Protein AF-A0A542FSZ9-F1 (afdb_monomer)

Sequence (157 aa):
MTTSTTQSFLSECGLGHLPPAIRDRVSRGIRDELATRVGRALARELNDQQIAQFRQLHDRERDAVVAWVQENRPGFADDPLLDRIAARFSADAPRLVVLAEYAARTWLREHCPGRREVVRTEIAALRDEIMRDPSRFVPSDASPSRPNAYTTPQRDR

Solvent-accessible surface area (backbone atoms only — not comparable to full-atom values): 9297 Å² total; per-residue (Å²): 139,62,69,63,61,58,51,50,52,35,39,76,42,71,51,58,82,49,56,70,73,56,40,54,52,34,55,47,52,53,51,54,51,49,52,51,51,42,51,53,58,55,51,73,79,45,53,73,66,55,50,53,53,50,46,36,21,69,74,48,37,63,68,55,33,54,50,49,38,59,74,78,36,74,67,50,89,77,35,72,64,48,57,63,53,45,73,74,50,63,94,85,54,57,67,64,60,47,51,14,54,45,45,40,54,50,51,45,56,75,78,37,77,58,48,68,57,51,47,50,52,50,51,50,55,50,42,56,46,38,59,74,43,48,69,83,62,44,66,80,84,74,54,80,76,72,81,79,91,76,79,80,82,87,73,91,128

Foldseek 3Di:
DDPPVLLVLCVLLVNNPADPVQSVQLSVLLVVVLVVQLVVVLVVQDDPVLVVLLVCLVVLVPVSLVVQCVVVPPVVVVPVVLVVQCVVDPPPDDPSVSSSVVSNVVSCVVRPVCSVVSSVVSSVVSSVVCSVPVPVRGPPVSPDPDPPPDDDDDDDD

Secondary structure (DSSP, 8-state):
--HHHHHHHHHHTT-TTS-HHHHHHHHHHHHHHHHHHHHHHHHTTS-HHHHHHHHHHHTT-HHHHHHHHHHH-TTGGG-HHHHHHHTTS-TT--HHHHHHHHHHHHHHHHH-TTHHHHHHHHHHHHHHHHHH-GGGTS-GGGSPPPP----PPP---

pLDDT: mean 85.18, std 16.37, range [33.09, 97.75]

Structure (mmCIF, N/CA/C/O backbone):
data_AF-A0A542FSZ9-F1
#
_entry.id   AF-A0A542FSZ9-F1
#
loop_
_atom_site.group_PDB
_atom_site.id
_atom_site.type_symbol
_atom_site.label_atom_id
_atom_site.label_alt_id
_atom_site.label_comp_id
_atom_site.label_asym_id
_atom_site.label_entity_id
_atom_site.label_seq_id
_atom_site.pdbx_PDB_ins_code
_atom_site.Cartn_x
_atom_site.Cartn_y
_atom_site.Cartn_z
_atom_site.occupancy
_atom_site.B_iso_or_equiv
_atom_site.auth_seq_id
_atom_site.auth_comp_id
_atom_site.auth_asym_id
_atom_site.auth_atom_id
_atom_site.pdbx_PDB_model_num
ATOM 1 N N . MET A 1 1 ? -7.707 -9.617 -8.845 1.00 33.09 1 MET A N 1
ATOM 2 C CA . MET A 1 1 ? -7.112 -8.592 -9.735 1.00 33.09 1 MET A CA 1
ATOM 3 C C . MET A 1 1 ? -5.858 -9.210 -10.352 1.00 33.09 1 MET A C 1
ATOM 5 O O . MET A 1 1 ? -4.776 -9.054 -9.814 1.00 33.09 1 MET A O 1
ATOM 9 N N . THR A 1 2 ? -6.037 -10.279 -11.131 1.00 34.12 2 THR A N 1
ATOM 10 C CA . THR A 1 2 ? -6.108 -10.317 -12.612 1.00 34.12 2 THR A CA 1
ATOM 11 C C . THR A 1 2 ? -4.751 -10.045 -13.258 1.00 34.12 2 THR A C 1
ATOM 13 O O . THR A 1 2 ? -4.432 -8.932 -13.662 1.00 34.12 2 THR A O 1
ATOM 16 N N . THR A 1 3 ? -3.977 -11.122 -13.368 1.00 43.09 3 THR A N 1
ATOM 17 C CA . THR A 1 3 ? -2.759 -11.287 -14.176 1.00 43.09 3 THR A CA 1
ATOM 18 C C . THR A 1 3 ? -2.858 -10.689 -15.588 1.00 43.09 3 THR A C 1
ATOM 20 O O . THR A 1 3 ? -1.843 -10.240 -16.117 1.00 43.09 3 THR A O 1
ATOM 23 N N . SER A 1 4 ? -4.063 -10.586 -16.164 1.00 53.47 4 SER A N 1
ATOM 24 C CA . SER A 1 4 ? -4.304 -9.955 -17.470 1.00 53.47 4 SER A CA 1
ATOM 25 C C . SER A 1 4 ? -3.837 -8.498 -17.565 1.00 53.47 4 SER A C 1
ATOM 27 O O . SER A 1 4 ? -3.274 -8.132 -18.587 1.00 53.47 4 SER A O 1
ATOM 29 N N . THR A 1 5 ? -3.992 -7.664 -16.527 1.00 66.31 5 THR A N 1
ATOM 30 C CA . THR A 1 5 ? -3.582 -6.244 -16.613 1.00 66.31 5 THR A CA 1
ATOM 31 C C . THR A 1 5 ? -2.061 -6.093 -16.618 1.00 66.31 5 THR A C 1
ATOM 33 O O . THR A 1 5 ? -1.514 -5.264 -17.339 1.00 66.31 5 THR A O 1
ATOM 36 N N . THR A 1 6 ? -1.359 -6.926 -15.847 1.00 72.31 6 THR A N 1
ATOM 37 C CA . THR A 1 6 ? 0.110 -6.931 -15.813 1.00 72.31 6 THR A CA 1
ATOM 38 C C . THR A 1 6 ? 0.696 -7.450 -17.123 1.00 72.31 6 THR A C 1
ATOM 40 O O . THR A 1 6 ? 1.683 -6.905 -17.607 1.00 72.31 6 THR A O 1
ATOM 43 N N . GLN A 1 7 ? 0.077 -8.466 -17.730 1.00 74.50 7 GLN A N 1
ATOM 44 C CA . GLN A 1 7 ? 0.515 -8.986 -19.025 1.00 74.50 7 GLN A CA 1
ATOM 45 C C . GLN A 1 7 ? 0.330 -7.964 -20.155 1.00 74.50 7 GLN A C 1
ATOM 47 O O . GLN A 1 7 ? 1.240 -7.806 -20.972 1.00 74.50 7 GLN A O 1
ATOM 52 N N . SER A 1 8 ? -0.796 -7.241 -20.177 1.00 83.12 8 SER A N 1
ATOM 53 C CA . SER A 1 8 ? -1.000 -6.127 -21.111 1.00 83.12 8 SER A CA 1
ATOM 54 C C . SER A 1 8 ? 0.064 -5.046 -20.921 1.00 83.12 8 SER A C 1
ATOM 56 O O . SER A 1 8 ? 0.727 -4.687 -21.887 1.00 83.12 8 SER A O 1
ATOM 58 N N . PHE A 1 9 ? 0.331 -4.634 -19.676 1.00 87.12 9 PHE A N 1
ATOM 59 C CA . PHE A 1 9 ? 1.349 -3.623 -19.370 1.00 87.12 9 PHE A CA 1
ATOM 60 C C . PHE A 1 9 ? 2.752 -4.019 -19.856 1.00 87.12 9 PHE A C 1
ATOM 62 O O . PHE A 1 9 ? 3.440 -3.228 -20.496 1.00 87.12 9 PHE A O 1
ATOM 69 N N . LEU A 1 10 ? 3.185 -5.257 -19.599 1.00 88.44 10 LEU A N 1
ATOM 70 C CA . LEU A 1 10 ? 4.483 -5.727 -20.089 1.00 88.44 10 LEU A CA 1
ATOM 71 C C . LEU A 1 10 ? 4.544 -5.777 -21.614 1.00 88.44 10 LEU A C 1
ATOM 73 O O . LEU A 1 10 ? 5.585 -5.480 -22.191 1.00 88.44 10 LEU A O 1
ATOM 77 N N . SER A 1 11 ? 3.443 -6.147 -22.265 1.00 88.69 11 SER A N 1
ATOM 78 C CA . SER A 1 11 ? 3.367 -6.179 -23.726 1.00 88.69 11 SER A CA 1
ATOM 79 C C . SER A 1 11 ? 3.460 -4.771 -24.316 1.00 88.69 11 SER A C 1
ATOM 81 O O . SER A 1 11 ? 4.231 -4.565 -25.249 1.00 88.69 11 SER A O 1
ATOM 83 N N . GLU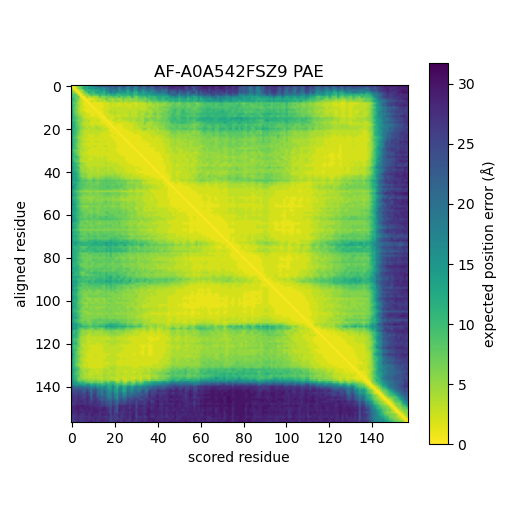 A 1 12 ? 2.765 -3.795 -23.724 1.00 87.75 12 GLU A N 1
ATOM 84 C CA . GLU A 1 12 ? 2.855 -2.369 -24.078 1.00 87.75 12 GLU A CA 1
ATOM 85 C C . GLU A 1 12 ? 4.282 -1.821 -23.923 1.00 87.75 12 GLU A C 1
ATOM 87 O O . GLU A 1 12 ? 4.727 -1.018 -24.736 1.00 87.75 12 GLU A O 1
ATOM 92 N N . CYS A 1 13 ? 5.028 -2.303 -22.924 1.00 88.06 13 CYS A N 1
ATOM 93 C CA . CYS A 1 13 ? 6.431 -1.940 -22.709 1.00 88.06 13 CYS A CA 1
ATOM 94 C C . CYS A 1 13 ? 7.423 -2.679 -23.635 1.00 88.06 13 CYS A C 1
ATOM 96 O O . CYS A 1 13 ? 8.630 -2.510 -23.483 1.00 88.06 13 CYS A O 1
ATOM 98 N N . GLY A 1 14 ? 6.959 -3.550 -24.540 1.00 86.69 14 GLY A N 1
ATOM 99 C CA . GLY A 1 14 ? 7.820 -4.376 -25.403 1.00 86.69 14 GLY A CA 1
ATOM 100 C C . GLY A 1 14 ? 8.417 -5.621 -24.726 1.00 86.69 14 GLY A C 1
ATOM 101 O O . GLY A 1 14 ? 9.210 -6.340 -25.331 1.00 86.69 14 GLY A O 1
ATOM 102 N N . LEU A 1 15 ? 8.008 -5.931 -23.494 1.00 88.75 15 LEU A N 1
ATOM 103 C CA . LEU A 1 15 ? 8.513 -7.036 -22.665 1.00 88.75 15 LEU A CA 1
ATOM 104 C C . LEU A 1 15 ? 7.632 -8.299 -22.709 1.00 88.75 15 LEU A C 1
ATOM 106 O O . LEU A 1 15 ? 7.831 -9.235 -21.933 1.00 88.75 15 LEU A O 1
ATOM 110 N N . GLY A 1 16 ? 6.652 -8.355 -23.614 1.00 85.94 16 GLY A N 1
ATOM 111 C CA . GLY A 1 16 ? 5.723 -9.489 -23.725 1.00 85.94 16 GLY A CA 1
ATOM 112 C C . GLY A 1 16 ? 6.383 -10.821 -24.114 1.00 85.94 16 GLY A C 1
ATOM 113 O O . GLY A 1 16 ? 5.834 -11.883 -23.827 1.00 85.94 16 GLY A O 1
ATOM 114 N N . HIS A 1 17 ? 7.572 -10.771 -24.720 1.00 86.00 17 HIS A N 1
ATOM 115 C CA . HIS A 1 17 ? 8.325 -11.931 -25.206 1.00 86.00 17 HIS A CA 1
ATOM 116 C C . HIS A 1 17 ? 9.178 -12.621 -24.125 1.00 86.00 17 HIS A C 1
ATOM 118 O O . HIS A 1 17 ? 9.804 -13.645 -24.400 1.00 86.00 17 HIS A O 1
ATOM 124 N N . LEU A 1 18 ? 9.239 -12.066 -22.908 1.00 88.12 18 LEU A N 1
ATOM 125 C CA . LEU A 1 18 ? 10.074 -12.611 -21.840 1.00 88.12 18 LEU A CA 1
ATOM 126 C C . LEU A 1 18 ? 9.612 -14.019 -21.409 1.00 88.12 18 LEU A C 1
ATOM 128 O O . LEU A 1 18 ? 8.405 -14.252 -21.259 1.00 88.12 18 LEU A O 1
ATOM 132 N N . PRO A 1 19 ? 10.551 -14.941 -21.109 1.00 89.50 19 PRO A N 1
ATOM 133 C CA . PRO A 1 19 ? 10.230 -16.241 -20.524 1.00 89.50 19 PRO A CA 1
ATOM 134 C C . PRO A 1 19 ? 9.421 -16.101 -19.224 1.00 89.50 19 PRO A C 1
ATOM 136 O O . PRO A 1 19 ? 9.681 -15.167 -18.462 1.00 89.50 19 PRO A O 1
ATOM 139 N N . PRO A 1 20 ? 8.502 -17.033 -18.896 1.00 86.00 20 PRO A N 1
ATOM 140 C CA . PRO A 1 20 ? 7.590 -16.896 -17.756 1.00 86.00 20 PRO A CA 1
ATOM 141 C C . PRO A 1 20 ? 8.272 -16.560 -16.421 1.00 86.00 20 PRO A C 1
ATOM 143 O O . PRO A 1 20 ? 7.857 -15.625 -15.743 1.00 86.00 20 PRO A O 1
ATOM 146 N N . ALA A 1 21 ? 9.366 -17.249 -16.082 1.00 85.00 21 ALA A N 1
ATOM 147 C CA . ALA A 1 21 ? 10.099 -17.007 -14.837 1.00 85.00 21 ALA A CA 1
ATOM 148 C C . ALA A 1 21 ? 10.713 -15.593 -14.769 1.00 85.00 21 ALA A C 1
ATOM 150 O O . ALA A 1 21 ? 10.681 -14.938 -13.726 1.00 85.00 21 ALA A O 1
ATOM 151 N N . ILE A 1 22 ? 11.240 -15.101 -15.895 1.00 88.12 22 ILE A N 1
ATOM 152 C CA . ILE A 1 22 ? 11.816 -13.754 -16.000 1.00 88.12 22 ILE A CA 1
ATOM 153 C C . ILE A 1 22 ? 10.694 -12.719 -15.955 1.00 88.12 22 ILE A C 1
ATOM 155 O O . ILE A 1 22 ? 10.770 -11.758 -15.194 1.00 88.12 22 ILE A O 1
ATOM 159 N N . ARG A 1 23 ? 9.615 -12.953 -16.704 1.00 88.69 23 ARG A N 1
ATOM 160 C CA . ARG A 1 23 ? 8.424 -12.107 -16.741 1.00 88.69 23 ARG A CA 1
ATOM 161 C C . ARG A 1 23 ? 7.827 -11.896 -15.352 1.00 88.69 23 ARG A C 1
ATOM 163 O O . ARG A 1 23 ? 7.490 -10.765 -15.012 1.00 88.69 23 ARG A O 1
ATOM 170 N N . ASP A 1 24 ? 7.724 -12.943 -14.539 1.00 87.38 24 ASP A N 1
ATOM 171 C CA . ASP A 1 24 ? 7.166 -12.847 -13.186 1.00 87.38 24 ASP A CA 1
ATOM 172 C C . ASP A 1 24 ? 8.073 -12.043 -12.246 1.00 87.38 24 ASP A C 1
ATOM 174 O O . ASP A 1 24 ? 7.587 -11.226 -11.455 1.00 87.38 24 ASP A O 1
ATOM 178 N N . ARG A 1 25 ? 9.396 -12.220 -12.362 1.00 88.31 25 ARG A N 1
ATOM 179 C CA . ARG A 1 25 ? 10.386 -11.432 -11.614 1.00 88.31 25 ARG A CA 1
ATOM 180 C C . ARG A 1 25 ? 10.338 -9.955 -12.008 1.00 88.31 25 ARG A C 1
ATOM 182 O O . ARG A 1 25 ? 10.251 -9.103 -11.127 1.00 88.31 25 ARG A O 1
ATOM 189 N N . VAL A 1 26 ? 10.325 -9.661 -13.307 1.00 90.25 26 VAL A N 1
ATOM 190 C CA . VAL A 1 26 ? 10.214 -8.298 -13.852 1.00 90.25 26 VAL A CA 1
ATOM 191 C C . VAL A 1 26 ? 8.888 -7.658 -13.436 1.00 90.25 26 VAL A C 1
ATOM 193 O O . VAL A 1 26 ? 8.872 -6.546 -12.920 1.00 90.25 26 VAL A O 1
ATOM 196 N N . SER A 1 27 ? 7.775 -8.390 -13.542 1.00 89.69 27 SER A N 1
ATOM 197 C CA . SER A 1 27 ? 6.449 -7.936 -13.094 1.00 89.69 27 SER A CA 1
ATOM 198 C C . SER A 1 27 ? 6.415 -7.580 -11.612 1.00 89.69 27 SER A C 1
ATOM 200 O O . SER A 1 27 ? 5.684 -6.682 -11.199 1.00 89.69 27 SER A O 1
ATOM 202 N N . ARG A 1 28 ? 7.136 -8.330 -10.772 1.00 89.31 28 ARG A N 1
ATOM 203 C CA . ARG A 1 28 ? 7.258 -8.021 -9.345 1.00 89.31 28 ARG A CA 1
ATOM 204 C C . ARG A 1 28 ? 8.072 -6.747 -9.141 1.00 89.31 28 ARG A C 1
ATOM 206 O O . ARG A 1 28 ? 7.545 -5.818 -8.549 1.00 89.31 28 ARG A O 1
ATOM 213 N N . GLY A 1 29 ? 9.264 -6.665 -9.732 1.00 90.75 29 GLY A N 1
ATOM 214 C CA . GLY A 1 29 ? 10.124 -5.484 -9.622 1.00 90.75 29 GLY A CA 1
ATOM 215 C C . GLY A 1 29 ? 9.447 -4.194 -10.094 1.00 90.75 29 GLY A C 1
ATOM 216 O O . GLY A 1 29 ? 9.518 -3.181 -9.411 1.00 90.75 29 GLY A O 1
ATOM 217 N N . ILE A 1 30 ? 8.707 -4.239 -11.206 1.00 91.25 30 ILE A N 1
ATOM 218 C CA . ILE A 1 30 ? 7.927 -3.095 -11.708 1.00 91.25 30 ILE A CA 1
ATOM 219 C C . ILE A 1 30 ? 6.844 -2.677 -10.709 1.00 91.25 30 ILE A C 1
ATOM 221 O O . ILE A 1 30 ? 6.649 -1.486 -10.479 1.00 91.25 30 ILE A O 1
ATOM 225 N N . ARG A 1 31 ? 6.130 -3.636 -10.103 1.00 90.50 31 ARG A N 1
ATOM 226 C CA . ARG A 1 31 ? 5.109 -3.329 -9.088 1.00 90.50 31 ARG A CA 1
ATOM 227 C C . ARG A 1 31 ? 5.725 -2.721 -7.829 1.00 90.50 31 ARG A C 1
ATOM 229 O O . ARG A 1 31 ? 5.146 -1.779 -7.294 1.00 90.50 31 ARG A O 1
ATOM 236 N N . ASP A 1 32 ? 6.876 -3.221 -7.394 1.00 91.38 32 ASP A N 1
ATOM 237 C CA . ASP A 1 32 ? 7.589 -2.723 -6.213 1.00 91.38 32 ASP A CA 1
ATOM 238 C C . ASP A 1 32 ? 8.133 -1.300 -6.446 1.00 91.38 32 ASP A C 1
ATOM 240 O O . ASP A 1 32 ? 7.968 -0.411 -5.604 1.00 91.38 32 ASP A O 1
ATOM 244 N N . GLU A 1 33 ? 8.707 -1.049 -7.627 1.00 93.25 33 GLU A N 1
ATOM 245 C CA . GLU A 1 33 ? 9.165 0.282 -8.041 1.00 93.25 33 GLU A CA 1
ATOM 246 C C . GLU A 1 33 ? 7.991 1.262 -8.141 1.00 93.25 33 GLU A C 1
ATOM 248 O O . GLU A 1 33 ? 8.058 2.366 -7.595 1.00 93.25 33 GLU A O 1
ATOM 253 N N . LEU A 1 34 ? 6.882 0.854 -8.769 1.00 92.56 34 LEU A N 1
ATOM 254 C CA . LEU A 1 34 ? 5.672 1.670 -8.846 1.00 92.56 34 LEU A CA 1
ATOM 255 C C . LEU A 1 34 ? 5.134 2.004 -7.449 1.00 92.56 34 LEU A C 1
ATOM 257 O O . LEU A 1 34 ? 4.813 3.161 -7.182 1.00 92.56 34 LEU A O 1
ATOM 261 N N . ALA A 1 35 ? 5.060 1.023 -6.545 1.00 90.38 35 ALA A N 1
ATOM 262 C CA . ALA A 1 35 ? 4.608 1.242 -5.172 1.00 90.38 35 ALA A CA 1
ATOM 263 C C . ALA A 1 35 ? 5.504 2.251 -4.438 1.00 90.38 35 ALA A C 1
ATOM 265 O O . ALA A 1 35 ? 5.000 3.136 -3.745 1.00 90.38 35 ALA A O 1
ATOM 266 N N . THR A 1 36 ? 6.820 2.179 -4.652 1.00 93.44 36 THR A N 1
ATOM 267 C CA . THR A 1 36 ? 7.789 3.112 -4.065 1.00 93.44 36 THR A CA 1
ATOM 268 C C . THR A 1 36 ? 7.642 4.521 -4.642 1.00 93.44 36 THR A C 1
ATOM 270 O O . THR A 1 36 ? 7.670 5.503 -3.898 1.00 93.44 36 THR A O 1
ATOM 273 N N . ARG A 1 37 ? 7.465 4.661 -5.960 1.00 94.00 37 ARG A N 1
ATOM 274 C CA . ARG A 1 37 ? 7.230 5.961 -6.612 1.00 94.00 37 ARG A CA 1
ATOM 275 C C . ARG A 1 37 ? 5.945 6.614 -6.138 1.00 94.00 37 ARG A C 1
ATOM 277 O O . ARG A 1 37 ? 5.990 7.745 -5.664 1.00 94.00 37 ARG A O 1
ATOM 284 N N . VAL A 1 38 ? 4.841 5.873 -6.171 1.00 91.94 38 VAL A N 1
ATOM 285 C CA . VAL A 1 38 ? 3.541 6.347 -5.688 1.00 91.94 38 VAL A CA 1
ATOM 286 C C . VAL A 1 38 ? 3.626 6.719 -4.209 1.00 91.94 38 VAL A C 1
ATOM 288 O O . VAL A 1 38 ? 3.163 7.790 -3.834 1.00 91.94 38 VAL A O 1
ATOM 291 N N . GLY A 1 39 ? 4.268 5.897 -3.373 1.00 88.81 39 GLY A N 1
ATOM 292 C CA . GLY A 1 39 ? 4.469 6.202 -1.955 1.00 88.81 39 GLY A CA 1
ATOM 293 C C . GLY A 1 39 ? 5.238 7.507 -1.731 1.00 88.81 39 GLY A C 1
ATOM 294 O O . GLY A 1 39 ? 4.808 8.344 -0.942 1.00 88.81 39 GLY A O 1
ATOM 295 N N . ARG A 1 40 ? 6.335 7.725 -2.472 1.00 91.81 40 ARG A N 1
ATOM 296 C CA . ARG A 1 40 ? 7.115 8.973 -2.411 1.00 91.81 40 ARG A CA 1
ATOM 297 C C . ARG A 1 40 ? 6.331 10.181 -2.917 1.00 91.81 40 ARG A C 1
ATOM 299 O O . ARG A 1 40 ? 6.425 11.239 -2.307 1.00 91.81 40 ARG A O 1
ATOM 306 N N . ALA A 1 41 ? 5.593 10.041 -4.014 1.00 91.25 41 ALA A N 1
ATOM 307 C CA . ALA A 1 41 ? 4.798 11.123 -4.585 1.00 91.25 41 ALA A CA 1
ATOM 308 C C . ALA A 1 41 ? 3.680 11.553 -3.627 1.00 91.25 41 ALA A C 1
ATOM 310 O O . ALA A 1 41 ? 3.559 12.737 -3.335 1.00 91.25 41 ALA A O 1
ATOM 311 N N . LEU A 1 42 ? 2.948 10.591 -3.055 1.00 88.62 42 LEU A N 1
ATOM 312 C CA . LEU A 1 42 ? 1.925 10.868 -2.045 1.00 88.62 42 LEU A CA 1
ATOM 313 C C . LEU A 1 42 ? 2.521 11.516 -0.793 1.00 88.62 42 LEU A C 1
ATOM 315 O O . LEU A 1 42 ? 1.967 12.483 -0.289 1.00 88.62 42 LEU A O 1
ATOM 319 N N . ALA A 1 43 ? 3.668 11.029 -0.312 1.00 88.19 43 ALA A N 1
ATOM 320 C CA . ALA A 1 43 ? 4.308 11.580 0.881 1.00 88.19 43 ALA A CA 1
ATOM 321 C C . ALA A 1 43 ? 4.718 13.057 0.734 1.00 88.19 43 ALA A C 1
ATOM 323 O O . ALA A 1 43 ? 4.802 13.746 1.740 1.00 88.19 43 ALA A O 1
ATOM 324 N N . ARG A 1 44 ? 4.945 13.567 -0.486 1.00 88.25 44 ARG A N 1
ATOM 325 C CA . ARG A 1 44 ? 5.256 14.994 -0.716 1.00 88.25 44 ARG A CA 1
ATOM 326 C C . ARG A 1 44 ? 4.070 15.922 -0.462 1.00 88.25 44 ARG A C 1
ATOM 328 O O . ARG A 1 44 ? 4.279 17.106 -0.226 1.00 88.25 44 ARG A O 1
ATOM 335 N N . GLU A 1 45 ? 2.852 15.399 -0.544 1.00 86.81 45 GLU A N 1
ATOM 336 C CA . GLU A 1 45 ? 1.614 16.154 -0.319 1.00 86.81 45 GLU A CA 1
ATOM 337 C C . GLU A 1 45 ? 1.131 16.060 1.136 1.00 86.81 45 GLU A C 1
ATOM 339 O O . GLU A 1 45 ? 0.175 16.731 1.518 1.00 86.81 45 GLU A O 1
ATOM 344 N N . LEU A 1 46 ? 1.786 15.229 1.951 1.00 90.06 46 LEU A N 1
ATOM 345 C CA . LEU A 1 46 ? 1.420 14.956 3.335 1.00 90.06 46 LEU A CA 1
ATOM 346 C C . LEU A 1 46 ? 2.416 15.616 4.287 1.00 90.06 46 LEU A C 1
ATOM 348 O O . LEU A 1 46 ? 3.620 15.622 4.042 1.00 90.06 46 LEU A O 1
ATOM 352 N N . ASN A 1 47 ? 1.921 16.133 5.408 1.00 93.00 47 ASN A N 1
ATOM 353 C CA . ASN A 1 47 ? 2.793 16.585 6.492 1.00 93.00 47 ASN A CA 1
ATOM 354 C C . ASN A 1 47 ? 3.282 15.407 7.360 1.00 93.00 47 ASN A C 1
ATOM 356 O O . ASN A 1 47 ? 2.735 14.303 7.303 1.00 93.00 47 ASN A O 1
ATOM 360 N N . ASP A 1 48 ? 4.288 15.647 8.205 1.00 92.50 48 ASP A N 1
ATOM 361 C CA . ASP A 1 48 ? 4.904 14.606 9.043 1.00 92.50 48 ASP A CA 1
ATOM 362 C C . ASP A 1 48 ? 3.899 13.885 9.952 1.00 92.50 48 ASP A C 1
ATOM 364 O O . ASP A 1 48 ? 3.975 12.667 10.124 1.00 92.50 48 ASP A O 1
ATOM 368 N N . GLN A 1 49 ? 2.913 14.610 10.490 1.00 93.94 49 GLN A N 1
ATOM 369 C CA . GLN A 1 49 ? 1.867 14.030 11.333 1.00 93.94 49 GLN A CA 1
ATOM 370 C C . GLN A 1 49 ? 0.971 13.073 10.535 1.00 93.94 49 GLN A C 1
ATOM 372 O O . GLN A 1 49 ? 0.659 11.978 11.003 1.00 93.94 49 GLN A O 1
ATOM 377 N N . GLN A 1 50 ? 0.583 13.453 9.319 1.00 94.12 50 GLN A N 1
ATOM 378 C CA . GLN A 1 50 ? -0.205 12.612 8.419 1.00 94.12 50 GLN A CA 1
ATOM 379 C C . GLN A 1 50 ? 0.575 11.371 7.982 1.00 94.12 50 GLN A C 1
ATOM 381 O O . GLN A 1 50 ? 0.023 10.271 7.965 1.00 94.12 50 GLN A O 1
ATOM 386 N N . ILE A 1 51 ? 1.868 11.522 7.681 1.00 92.88 51 ILE A N 1
ATOM 387 C CA . ILE A 1 51 ? 2.750 10.398 7.347 1.00 92.88 51 ILE A CA 1
ATOM 388 C C . ILE A 1 51 ? 2.843 9.429 8.530 1.00 92.88 51 ILE A C 1
ATOM 390 O O . ILE A 1 51 ? 2.695 8.221 8.339 1.00 92.88 51 ILE A O 1
ATOM 394 N N . ALA A 1 52 ? 3.062 9.935 9.746 1.00 94.56 52 ALA A N 1
ATOM 395 C CA . ALA A 1 52 ? 3.150 9.113 10.949 1.00 94.56 52 ALA A CA 1
ATOM 396 C C . ALA A 1 52 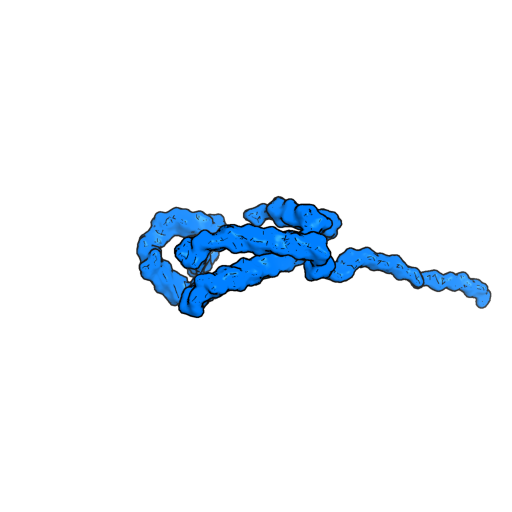? 1.836 8.367 11.233 1.00 94.56 52 ALA A C 1
ATOM 398 O O . ALA A 1 52 ? 1.859 7.155 11.452 1.00 94.56 52 ALA A O 1
ATOM 399 N N . GLN A 1 53 ? 0.695 9.058 11.153 1.00 94.50 53 GLN A N 1
ATOM 400 C CA . GLN A 1 53 ? -0.621 8.447 11.338 1.00 94.50 53 GLN A CA 1
ATOM 401 C C . GLN A 1 53 ? -0.872 7.345 10.301 1.00 94.50 53 GLN A C 1
ATOM 403 O O . GLN A 1 53 ? -1.265 6.237 10.660 1.00 94.50 53 GLN A O 1
ATOM 408 N N . PHE A 1 54 ? -0.592 7.606 9.020 1.00 94.62 54 PHE A N 1
ATOM 409 C CA . PHE A 1 54 ? -0.767 6.596 7.979 1.00 94.62 54 PHE A CA 1
ATOM 410 C C . PHE A 1 54 ? 0.137 5.375 8.192 1.00 94.62 54 PHE A C 1
ATOM 412 O O . PHE A 1 54 ? -0.326 4.250 8.006 1.00 94.62 54 PHE A O 1
ATOM 419 N N . ARG A 1 55 ? 1.396 5.568 8.617 1.00 94.06 55 ARG A N 1
ATOM 420 C CA . ARG A 1 55 ? 2.311 4.457 8.934 1.00 94.06 55 ARG A CA 1
ATOM 421 C C . ARG A 1 55 ? 1.749 3.555 10.023 1.00 94.06 55 ARG A C 1
ATOM 423 O O . ARG A 1 55 ? 1.683 2.354 9.814 1.00 94.06 55 ARG A O 1
ATOM 430 N N . GLN A 1 56 ? 1.247 4.121 11.118 1.00 97.06 56 GLN A N 1
ATOM 431 C CA . GLN A 1 56 ? 0.645 3.333 12.199 1.00 97.06 56 GLN A CA 1
ATOM 432 C C . GLN A 1 56 ? -0.543 2.486 11.713 1.00 97.06 56 GLN A C 1
ATOM 434 O O . GLN A 1 56 ? -0.673 1.318 12.079 1.00 97.06 56 GLN A O 1
ATOM 439 N N . LEU A 1 57 ? -1.390 3.044 10.838 1.00 96.19 57 LEU A N 1
ATOM 440 C CA . LEU A 1 57 ? -2.494 2.296 10.229 1.00 96.19 57 LEU A CA 1
ATOM 441 C C . LEU A 1 57 ? -1.994 1.204 9.271 1.00 96.19 57 LEU A C 1
ATOM 443 O O . LEU A 1 57 ? -2.542 0.102 9.254 1.00 96.19 57 LEU A O 1
ATOM 447 N N . HIS A 1 58 ? -0.961 1.498 8.478 1.00 92.75 58 HIS A N 1
ATOM 448 C CA . HIS A 1 58 ? -0.368 0.569 7.516 1.00 92.75 58 HIS A CA 1
ATOM 449 C C . HIS A 1 58 ? 0.337 -0.612 8.195 1.00 92.75 58 HIS A C 1
ATOM 451 O O . HIS A 1 58 ? 0.119 -1.761 7.805 1.00 92.75 58 HIS A O 1
ATOM 457 N N . ASP A 1 59 ? 1.107 -0.327 9.245 1.00 96.12 59 ASP A N 1
ATOM 458 C CA . ASP A 1 59 ? 1.841 -1.299 10.063 1.00 96.12 59 ASP A CA 1
ATOM 459 C C . ASP A 1 59 ? 0.907 -2.094 10.992 1.00 96.12 59 ASP A C 1
ATOM 461 O O . ASP A 1 59 ? 1.305 -3.087 11.600 1.00 96.12 59 ASP A O 1
ATOM 465 N N . ARG A 1 60 ? -0.385 -1.732 11.004 1.00 97.19 60 ARG A N 1
ATOM 466 C CA . ARG A 1 60 ? -1.465 -2.399 11.744 1.00 97.19 60 ARG A CA 1
ATOM 467 C C . ARG A 1 60 ? -1.262 -2.334 13.253 1.00 97.19 60 ARG A C 1
ATOM 469 O O . ARG A 1 60 ? -1.638 -3.265 13.971 1.00 97.19 60 ARG A O 1
ATOM 476 N N . GLU A 1 61 ? -0.711 -1.221 13.721 1.00 97.50 61 GLU A N 1
ATOM 477 C CA . GLU A 1 61 ? -0.553 -0.942 15.142 1.00 97.50 61 GLU A CA 1
ATOM 478 C C . GLU A 1 61 ? -1.926 -0.957 15.813 1.00 97.50 61 GLU A C 1
ATOM 480 O O . GLU A 1 61 ? -2.795 -0.138 15.502 1.00 97.50 61 GLU A O 1
ATOM 485 N N . ARG A 1 62 ? -2.152 -1.933 16.701 1.00 96.56 62 ARG A N 1
ATOM 486 C CA . ARG A 1 62 ? -3.494 -2.261 17.209 1.00 96.56 62 ARG A CA 1
ATOM 487 C C . ARG A 1 62 ? -4.192 -1.046 17.803 1.00 96.56 62 ARG A C 1
ATOM 489 O O . ARG A 1 62 ? -5.327 -0.763 17.426 1.00 96.56 62 ARG A O 1
ATOM 496 N N . ASP A 1 63 ? -3.516 -0.356 18.713 1.00 97.38 63 ASP A N 1
ATOM 497 C CA . ASP A 1 63 ? -4.107 0.752 19.459 1.00 97.38 63 ASP A CA 1
ATOM 498 C C . ASP A 1 63 ? -4.385 1.941 18.538 1.00 97.38 63 ASP A C 1
ATOM 500 O O . ASP A 1 63 ? -5.461 2.529 18.605 1.00 97.38 63 ASP A O 1
ATOM 504 N N . ALA A 1 64 ? -3.479 2.222 17.596 1.00 96.75 64 ALA A N 1
ATOM 505 C CA . ALA A 1 64 ? -3.665 3.276 16.605 1.00 96.75 64 ALA A CA 1
ATOM 506 C C . ALA A 1 64 ? -4.833 2.977 15.652 1.00 96.75 64 ALA A C 1
ATOM 508 O O . ALA A 1 64 ? -5.655 3.851 15.391 1.00 96.75 64 ALA A O 1
ATOM 509 N N . VAL A 1 65 ? -4.947 1.738 15.159 1.00 97.75 65 VAL A N 1
ATOM 510 C CA . VAL A 1 65 ? -6.052 1.317 14.282 1.00 97.75 65 VAL A CA 1
ATOM 511 C C . VAL A 1 65 ? -7.388 1.411 15.013 1.00 97.75 65 VAL A C 1
ATOM 513 O O . VAL A 1 65 ? -8.347 1.953 14.464 1.00 97.75 65 VAL A O 1
ATOM 516 N N . VAL A 1 66 ? -7.466 0.891 16.241 1.00 96.00 66 VAL A N 1
ATOM 517 C CA . VAL A 1 66 ? -8.707 0.915 17.024 1.00 96.00 66 VAL A CA 1
ATOM 518 C C . VAL A 1 66 ? -9.107 2.352 17.349 1.00 96.00 66 VAL A C 1
ATOM 520 O O . VAL A 1 66 ? -10.252 2.711 17.081 1.00 96.00 66 VAL A O 1
ATOM 523 N N . ALA A 1 67 ? -8.184 3.174 17.857 1.00 96.19 67 ALA A N 1
ATOM 524 C CA . ALA A 1 67 ? -8.457 4.573 18.176 1.00 96.19 67 ALA A CA 1
ATOM 525 C C . ALA A 1 67 ? -8.926 5.346 16.937 1.00 96.19 67 ALA A C 1
ATOM 527 O O . ALA A 1 67 ? -10.004 5.937 16.948 1.00 96.19 67 ALA A O 1
ATOM 528 N N . TRP A 1 68 ? -8.190 5.240 15.826 1.00 97.06 68 TRP A N 1
ATOM 529 C CA . TRP A 1 68 ? -8.527 5.956 14.600 1.00 97.06 68 TRP A CA 1
ATOM 530 C C . TRP A 1 68 ? -9.917 5.588 14.077 1.00 97.06 68 TRP A C 1
ATOM 532 O O . TRP A 1 68 ? -10.686 6.474 13.706 1.00 97.06 68 TRP A O 1
ATOM 542 N N . VAL A 1 69 ? -10.268 4.296 14.060 1.00 96.50 69 VAL A N 1
ATOM 543 C CA . VAL A 1 69 ? -11.585 3.844 13.587 1.00 96.50 69 VAL A CA 1
ATOM 544 C C . VAL A 1 69 ? -12.706 4.350 14.497 1.00 96.50 69 VAL A C 1
ATOM 546 O O . VAL A 1 69 ? -13.720 4.815 13.985 1.00 96.50 69 VAL A O 1
ATOM 549 N N . GLN A 1 70 ? -12.534 4.298 15.820 1.00 94.88 70 GLN A N 1
ATOM 550 C CA . GLN A 1 70 ? -13.549 4.787 16.762 1.00 94.88 70 GLN A CA 1
ATOM 551 C C . GLN A 1 70 ? -13.773 6.298 16.633 1.00 94.88 70 GLN A C 1
ATOM 553 O O . GLN A 1 70 ? -14.914 6.753 16.643 1.00 94.88 70 GLN A O 1
ATOM 558 N N . GLU A 1 71 ? -12.696 7.064 16.464 1.00 95.88 71 GLU A N 1
ATOM 559 C CA . GLU A 1 71 ? -12.749 8.524 16.364 1.00 95.88 71 GLU A CA 1
ATOM 560 C C . GLU A 1 71 ? -13.280 9.008 15.007 1.00 95.88 71 GLU A C 1
ATOM 562 O O . GLU A 1 71 ? -14.097 9.925 14.947 1.00 95.88 71 GLU A O 1
ATOM 567 N N . ASN A 1 72 ? -12.832 8.400 13.903 1.00 95.31 72 ASN A N 1
ATOM 568 C CA . ASN A 1 72 ? -13.073 8.915 12.547 1.00 95.31 72 ASN A CA 1
ATOM 569 C C . ASN A 1 72 ? -14.226 8.206 11.826 1.00 95.31 72 ASN A C 1
ATOM 57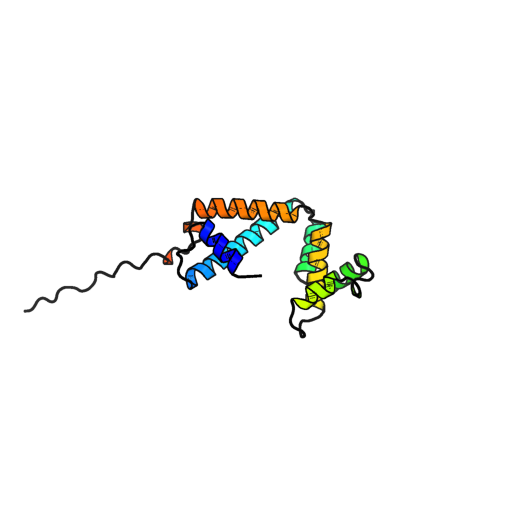1 O O . ASN A 1 72 ? -14.726 8.695 10.805 1.00 95.31 72 ASN A O 1
ATOM 575 N N . ARG A 1 73 ? -14.630 7.027 12.315 1.00 94.88 73 ARG A N 1
ATOM 576 C CA . ARG A 1 73 ? -15.682 6.186 11.731 1.00 94.88 73 ARG A CA 1
ATOM 577 C C . ARG A 1 73 ? -16.601 5.600 12.809 1.00 94.88 73 ARG A C 1
ATOM 579 O O . ARG A 1 73 ? -16.716 4.376 12.929 1.00 94.88 73 ARG A O 1
ATOM 586 N N . PRO A 1 74 ? -17.316 6.453 13.566 1.00 91.75 74 PRO A N 1
ATOM 587 C CA . PRO A 1 74 ? -18.399 5.968 14.411 1.00 91.75 74 PRO A CA 1
ATOM 588 C C . PRO A 1 74 ? -19.415 5.215 13.537 1.00 91.75 74 PRO A C 1
ATOM 590 O O . PRO A 1 74 ? -19.835 5.713 12.495 1.00 91.75 74 PRO A O 1
ATOM 593 N N . GLY A 1 75 ? -19.761 3.984 13.919 1.00 92.31 75 GLY A N 1
ATOM 594 C CA . GLY A 1 75 ? -20.646 3.124 13.121 1.00 92.31 75 GLY A CA 1
ATOM 595 C C . GLY A 1 75 ? -19.971 2.385 11.957 1.00 92.31 75 GLY A C 1
ATOM 596 O O . GLY A 1 75 ? -20.667 1.852 11.102 1.00 92.31 75 GLY A O 1
ATOM 597 N N . PHE A 1 76 ? -18.633 2.290 11.919 1.00 93.25 76 PHE A N 1
ATOM 598 C CA . PHE A 1 76 ? -17.910 1.539 10.874 1.00 93.25 76 PHE A CA 1
ATOM 599 C C . PHE A 1 76 ? -18.391 0.086 10.687 1.00 93.25 76 PHE A C 1
ATOM 601 O O . PHE A 1 76 ? -18.154 -0.500 9.634 1.00 93.25 76 PHE A O 1
ATOM 608 N N . ALA A 1 77 ? -19.011 -0.509 11.712 1.00 92.56 77 ALA A N 1
ATOM 609 C CA . ALA A 1 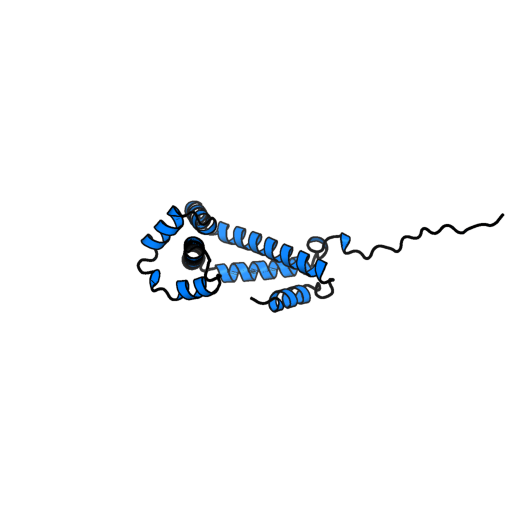77 ? -19.534 -1.871 11.672 1.00 92.56 77 ALA A CA 1
ATOM 610 C C . ALA A 1 7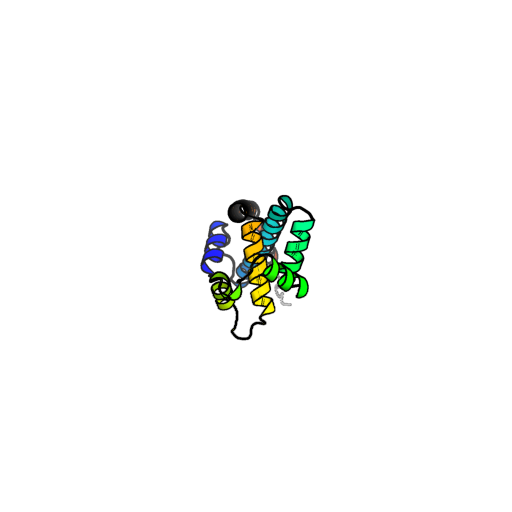7 ? -20.647 -2.048 10.627 1.00 92.56 77 ALA A C 1
ATOM 612 O O . ALA A 1 77 ? -20.763 -3.135 10.072 1.00 92.56 77 ALA A O 1
ATOM 613 N N . ASP A 1 78 ? -21.399 -0.984 10.334 1.00 94.62 78 ASP A N 1
ATOM 614 C CA . ASP A 1 78 ? -22.479 -0.975 9.344 1.00 94.62 78 ASP A CA 1
ATOM 615 C C . ASP A 1 78 ? -22.022 -0.406 7.984 1.00 94.62 78 ASP A C 1
ATOM 617 O O . ASP A 1 78 ? -22.825 -0.253 7.064 1.00 94.62 78 ASP A O 1
ATOM 621 N N . ASP A 1 79 ? -20.736 -0.056 7.833 1.00 95.31 79 ASP A N 1
ATOM 622 C CA . ASP A 1 79 ? -20.200 0.507 6.592 1.00 95.31 79 ASP A CA 1
ATOM 623 C C . ASP A 1 79 ? -20.012 -0.599 5.529 1.00 95.31 79 ASP A C 1
ATOM 625 O O . ASP A 1 79 ? -19.142 -1.461 5.690 1.00 95.31 79 ASP A O 1
ATOM 629 N N . PRO A 1 80 ? -20.702 -0.541 4.368 1.00 94.81 80 PRO A N 1
ATOM 630 C CA . PRO A 1 80 ? -20.564 -1.539 3.299 1.00 94.81 80 PRO A CA 1
ATOM 631 C C . PRO A 1 80 ? -19.148 -1.642 2.712 1.00 94.81 80 PRO A C 1
ATOM 633 O O . PRO A 1 80 ? -18.817 -2.551 1.943 1.00 94.81 80 PRO A O 1
ATOM 636 N N . LEU A 1 81 ? -18.283 -0.658 2.965 1.00 93.25 81 LEU A N 1
ATOM 637 C CA . LEU A 1 81 ? -16.866 -0.777 2.659 1.00 93.25 81 LEU A CA 1
ATOM 638 C C . LEU A 1 81 ? -16.189 -1.868 3.492 1.00 93.25 81 LEU A C 1
ATOM 640 O O . LEU A 1 81 ? -15.344 -2.570 2.936 1.00 93.25 81 LEU A O 1
ATOM 644 N N . LEU A 1 82 ? -16.523 -1.992 4.777 1.00 95.06 82 LEU A N 1
ATOM 645 C CA . LEU A 1 82 ? -15.931 -2.993 5.658 1.00 95.06 82 LEU A CA 1
ATOM 646 C C . LEU A 1 82 ? -16.220 -4.397 5.126 1.00 95.06 82 LEU A C 1
ATOM 648 O O . LEU A 1 82 ? -15.281 -5.172 4.961 1.00 95.06 82 LEU A O 1
ATOM 652 N N . ASP A 1 83 ? -17.464 -4.671 4.729 1.00 94.00 83 ASP A N 1
ATOM 653 C CA . ASP A 1 83 ? -17.862 -5.953 4.133 1.00 94.00 83 ASP A CA 1
ATOM 654 C C . ASP A 1 83 ? -17.098 -6.252 2.841 1.00 94.00 83 ASP A C 1
ATOM 656 O O . ASP A 1 83 ? -16.546 -7.338 2.651 1.00 94.00 83 ASP A O 1
ATOM 660 N N . ARG A 1 84 ? -16.987 -5.257 1.949 1.00 95.12 84 ARG A N 1
ATOM 661 C CA . ARG A 1 84 ? -16.218 -5.393 0.699 1.00 95.12 84 ARG A CA 1
ATOM 662 C C . ARG A 1 84 ? -14.734 -5.645 0.944 1.00 95.12 84 ARG A C 1
ATOM 664 O O . ARG A 1 84 ? -14.076 -6.268 0.111 1.00 95.12 84 ARG A O 1
ATOM 671 N N . ILE A 1 85 ? -14.185 -5.114 2.032 1.00 94.75 85 ILE A N 1
ATOM 672 C CA . ILE A 1 85 ? -12.802 -5.359 2.432 1.00 94.75 85 ILE A CA 1
ATOM 673 C C . ILE A 1 85 ? -12.678 -6.761 3.024 1.00 94.75 85 ILE A C 1
ATOM 675 O O . ILE A 1 85 ? -11.812 -7.506 2.572 1.00 94.75 85 ILE A O 1
ATOM 679 N N . ALA A 1 86 ? -13.557 -7.140 3.953 1.00 94.38 86 ALA A N 1
ATOM 680 C CA . ALA A 1 86 ? -13.585 -8.452 4.594 1.00 94.38 86 ALA A CA 1
ATOM 681 C C . ALA A 1 86 ? -13.680 -9.592 3.568 1.00 94.38 86 ALA A C 1
ATOM 683 O O . ALA A 1 86 ? -12.924 -10.554 3.657 1.00 94.38 86 ALA A O 1
ATOM 684 N N . ALA A 1 87 ? -14.492 -9.428 2.517 1.00 95.19 87 ALA A N 1
ATOM 685 C CA . ALA A 1 87 ? -14.640 -10.397 1.426 1.00 95.19 87 ALA A CA 1
ATOM 686 C C . ALA A 1 87 ? -13.346 -10.690 0.632 1.00 95.19 87 ALA A C 1
ATOM 688 O O . ALA A 1 87 ? -13.315 -11.607 -0.186 1.00 95.19 87 ALA A O 1
ATOM 689 N N . ARG A 1 88 ? -12.273 -9.907 0.822 1.00 93.94 88 ARG A N 1
ATOM 690 C CA . ARG A 1 88 ? -10.962 -10.118 0.177 1.00 93.94 88 ARG A CA 1
ATOM 691 C C . ARG A 1 88 ? -10.014 -10.977 1.009 1.00 93.94 88 ARG A C 1
ATOM 693 O O . ARG A 1 88 ? -8.942 -11.326 0.515 1.00 93.94 88 ARG A O 1
ATOM 700 N N . PHE A 1 89 ? -10.367 -11.246 2.259 1.00 94.19 89 PHE A N 1
ATOM 701 C CA . PHE A 1 89 ? -9.574 -12.033 3.188 1.00 94.19 89 PHE A CA 1
ATOM 702 C C . PHE A 1 89 ? -10.168 -13.437 3.336 1.00 94.19 89 PHE A C 1
ATOM 704 O O . PHE A 1 89 ? -11.329 -13.670 3.004 1.00 94.19 89 PHE A O 1
ATOM 711 N N . SER A 1 90 ? -9.365 -14.388 3.821 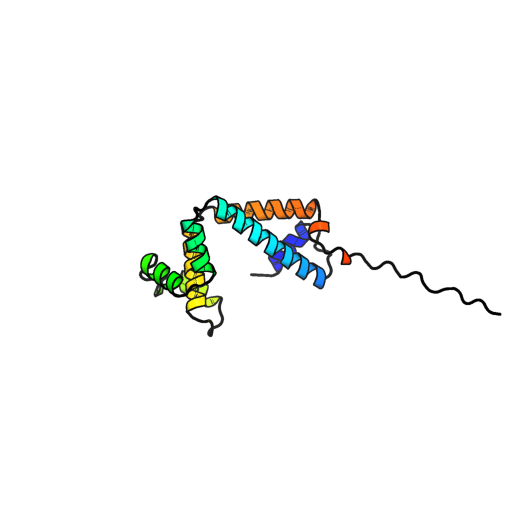1.00 93.38 90 SER A N 1
ATOM 712 C CA . SER A 1 90 ? -9.899 -15.680 4.257 1.00 93.38 90 SER A CA 1
ATOM 713 C C . SER A 1 90 ? -10.822 -15.490 5.462 1.00 93.38 90 SER A C 1
ATOM 715 O O . SER A 1 90 ? -10.654 -14.542 6.229 1.00 93.38 90 SER A O 1
ATOM 717 N N . ALA A 1 91 ? -11.764 -16.416 5.657 1.00 90.00 91 ALA A N 1
ATOM 718 C CA . ALA A 1 91 ? -12.674 -16.388 6.804 1.00 90.00 91 ALA A CA 1
ATOM 719 C C . ALA A 1 91 ? -11.927 -16.359 8.155 1.00 90.00 91 ALA A C 1
ATOM 721 O O . ALA A 1 91 ? -12.391 -15.725 9.096 1.00 90.00 91 ALA A O 1
ATOM 722 N N . ASP A 1 92 ? -10.737 -16.967 8.219 1.00 93.69 92 ASP A N 1
ATOM 723 C CA . ASP A 1 92 ? -9.894 -17.022 9.423 1.00 93.69 92 ASP A CA 1
ATOM 724 C C . ASP A 1 92 ? -8.984 -15.795 9.612 1.00 93.69 92 ASP A C 1
ATOM 726 O O . ASP A 1 92 ? -8.133 -15.774 10.505 1.00 93.69 92 ASP A O 1
ATOM 730 N N . ALA A 1 93 ? -9.088 -14.776 8.754 1.00 93.94 93 ALA A N 1
ATOM 731 C CA . ALA A 1 93 ? -8.229 -13.607 8.862 1.00 93.94 93 ALA A CA 1
ATOM 732 C C . ALA A 1 93 ? -8.473 -12.858 10.186 1.00 93.94 93 ALA A C 1
ATOM 734 O O . ALA A 1 93 ? -9.621 -12.576 10.540 1.00 93.94 93 ALA A O 1
ATOM 735 N N . PRO A 1 94 ? -7.411 -12.459 10.914 1.00 95.94 94 PRO A N 1
ATOM 736 C CA . PRO A 1 94 ? -7.580 -11.720 12.155 1.00 95.94 94 PRO A CA 1
ATOM 737 C C . PRO A 1 94 ? -8.350 -10.421 11.920 1.00 95.94 94 PRO A C 1
ATOM 739 O O . PRO A 1 94 ? -8.007 -9.638 11.032 1.00 95.94 94 PRO A O 1
ATOM 742 N N . ARG A 1 95 ? -9.337 -10.135 12.777 1.00 93.31 95 ARG A N 1
ATOM 743 C CA . ARG A 1 95 ? -10.169 -8.923 12.674 1.00 93.31 95 ARG A CA 1
ATOM 744 C C . ARG A 1 95 ? -9.347 -7.634 12.587 1.00 93.31 95 ARG A C 1
ATOM 746 O O . ARG A 1 95 ? -9.720 -6.722 11.858 1.00 93.31 95 ARG A O 1
ATOM 753 N N . LEU A 1 96 ? -8.212 -7.574 13.290 1.00 95.75 96 LEU A N 1
ATOM 754 C CA . LEU A 1 96 ? -7.295 -6.433 13.237 1.00 95.75 96 LEU A CA 1
ATOM 755 C C . LEU A 1 96 ? -6.760 -6.177 11.820 1.00 95.75 96 LEU A C 1
ATOM 757 O O . LEU A 1 96 ? -6.647 -5.026 11.421 1.00 95.75 96 LEU A O 1
ATOM 761 N N . VAL A 1 97 ? -6.471 -7.223 11.041 1.00 96.31 97 VAL A N 1
ATOM 762 C CA . VAL A 1 97 ? -5.973 -7.076 9.663 1.00 96.31 97 VAL A CA 1
ATOM 763 C C . VAL A 1 97 ? -7.041 -6.446 8.769 1.00 96.31 97 VAL A C 1
ATOM 765 O O . VAL A 1 97 ? -6.738 -5.538 7.997 1.00 96.31 97 VAL A O 1
ATOM 768 N N . VAL A 1 98 ? -8.295 -6.882 8.913 1.00 96.56 98 VAL A N 1
ATOM 769 C CA . VAL A 1 98 ? -9.436 -6.327 8.171 1.00 96.56 98 VAL A CA 1
ATOM 770 C C . VAL A 1 98 ? -9.684 -4.867 8.567 1.00 96.56 98 VAL A C 1
ATOM 772 O O . VAL A 1 98 ? -9.849 -4.012 7.698 1.00 96.56 98 VAL A O 1
ATOM 775 N N . LEU A 1 99 ? -9.651 -4.567 9.869 1.00 96.56 99 LEU A N 1
ATOM 776 C CA . LEU A 1 99 ? -9.814 -3.209 10.398 1.00 96.56 99 LEU A CA 1
ATOM 777 C C . LEU A 1 99 ? -8.696 -2.264 9.956 1.00 96.56 99 LEU A C 1
ATOM 779 O O . LEU A 1 99 ? -8.980 -1.133 9.576 1.00 96.56 99 LEU A O 1
ATOM 783 N N . ALA A 1 100 ? -7.444 -2.718 9.966 1.00 97.50 100 ALA A N 1
ATOM 784 C CA . ALA A 1 100 ? -6.314 -1.913 9.521 1.00 97.50 100 ALA A CA 1
ATOM 785 C C . ALA A 1 100 ? -6.417 -1.587 8.022 1.00 97.50 100 ALA A C 1
ATOM 787 O O . ALA A 1 100 ? -6.225 -0.441 7.623 1.00 97.50 100 ALA A O 1
ATOM 788 N N . GLU A 1 101 ? -6.811 -2.559 7.190 1.00 96.94 101 GLU A N 1
ATOM 789 C CA . GLU A 1 101 ? -7.062 -2.327 5.761 1.00 96.94 101 GLU A CA 1
ATOM 790 C C . GLU A 1 101 ? -8.228 -1.348 5.540 1.00 96.94 101 GLU A C 1
ATOM 792 O O . GLU A 1 101 ? -8.155 -0.479 4.666 1.00 96.94 101 GLU A O 1
ATOM 797 N N . TYR A 1 102 ? -9.294 -1.452 6.341 1.00 97.00 102 TYR A N 1
ATOM 798 C CA . TYR A 1 102 ? -10.401 -0.493 6.343 1.00 97.00 102 TYR A CA 1
ATOM 799 C C . TYR A 1 102 ? -9.933 0.918 6.700 1.00 97.00 102 TYR A C 1
ATOM 801 O O . TYR A 1 102 ? -10.203 1.855 5.940 1.00 97.00 102 TYR A O 1
ATOM 809 N N . ALA A 1 103 ? -9.194 1.064 7.799 1.00 97.25 103 ALA A N 1
ATOM 810 C CA . ALA A 1 103 ? -8.676 2.339 8.269 1.00 97.25 103 ALA A CA 1
ATOM 811 C C . ALA A 1 103 ? -7.744 2.972 7.229 1.00 97.25 103 ALA A C 1
ATOM 813 O O . ALA A 1 103 ? -8.013 4.071 6.753 1.00 97.25 103 ALA A O 1
ATOM 814 N N . ALA A 1 104 ? -6.721 2.246 6.770 1.00 95.38 104 ALA A N 1
ATOM 815 C CA . ALA A 1 104 ? -5.754 2.742 5.792 1.00 95.38 104 ALA A CA 1
ATOM 816 C C . ALA A 1 104 ? -6.409 3.144 4.458 1.00 95.38 104 ALA A C 1
ATOM 818 O O . ALA A 1 104 ? -6.082 4.185 3.882 1.00 95.38 104 ALA A O 1
ATOM 819 N N . ARG A 1 105 ? -7.369 2.358 3.945 1.00 92.69 105 ARG A N 1
ATOM 820 C CA . ARG A 1 105 ? -8.097 2.719 2.713 1.00 92.69 105 ARG A CA 1
ATOM 821 C C . ARG A 1 105 ? -8.934 3.968 2.879 1.00 92.69 105 ARG A C 1
ATOM 823 O O . ARG A 1 105 ? -9.025 4.759 1.942 1.00 92.69 105 ARG A O 1
ATOM 830 N N . THR A 1 106 ? -9.592 4.082 4.020 1.00 94.50 106 THR A N 1
ATOM 831 C CA . THR A 1 106 ? -10.468 5.199 4.339 1.00 94.50 106 THR A CA 1
ATOM 832 C C . THR A 1 106 ? -9.654 6.474 4.497 1.00 94.50 106 THR A C 1
ATOM 834 O O . THR A 1 106 ? -9.932 7.445 3.800 1.00 94.50 106 THR A O 1
ATOM 837 N N . TRP A 1 107 ? -8.574 6.401 5.270 1.00 94.94 107 TRP A N 1
ATOM 838 C CA . TRP A 1 107 ? -7.593 7.462 5.436 1.00 94.94 107 TRP A CA 1
ATOM 839 C C . TRP A 1 107 ? -7.076 7.978 4.087 1.00 94.94 107 TRP A C 1
ATOM 841 O O . TRP A 1 107 ? -7.153 9.169 3.797 1.00 94.94 107 TRP A O 1
ATOM 851 N N . LEU A 1 108 ? -6.652 7.079 3.188 1.00 91.62 108 LEU A N 1
ATOM 852 C CA . LEU A 1 108 ? -6.159 7.469 1.859 1.00 91.62 108 LEU A CA 1
ATOM 853 C C . LEU A 1 108 ? -7.219 8.161 0.992 1.00 91.62 108 LEU A C 1
ATOM 855 O O . LEU A 1 108 ? -6.856 8.930 0.107 1.00 91.62 108 LEU A O 1
ATOM 859 N N . ARG A 1 109 ? -8.517 7.890 1.182 1.00 89.81 109 ARG A N 1
ATOM 860 C CA . ARG A 1 109 ? -9.567 8.608 0.437 1.00 89.81 109 ARG A CA 1
ATOM 861 C C . ARG A 1 109 ? -9.747 10.037 0.925 1.00 89.81 109 ARG A C 1
ATOM 863 O O . ARG A 1 109 ? -10.071 10.894 0.114 1.00 89.81 109 ARG A O 1
ATOM 870 N N . GLU A 1 110 ? -9.583 10.262 2.222 1.00 91.38 110 GLU A N 1
ATOM 871 C CA . GLU A 1 110 ? -9.795 11.568 2.848 1.00 91.38 110 GLU A CA 1
ATOM 872 C C . GLU A 1 110 ? -8.574 12.469 2.691 1.00 91.38 110 GLU A C 1
ATOM 874 O O . GLU A 1 110 ? -8.713 13.651 2.395 1.00 91.38 110 GLU A O 1
ATOM 879 N N . HIS A 1 111 ? -7.378 11.896 2.822 1.00 90.31 111 HIS A N 1
ATOM 880 C CA . HIS A 1 111 ? -6.130 12.653 2.833 1.00 90.31 111 HIS A CA 1
ATOM 881 C C . HIS A 1 111 ? -5.383 12.645 1.495 1.00 90.31 111 HIS A C 1
ATOM 883 O O . HIS A 1 111 ? -4.493 13.466 1.300 1.00 90.31 111 HIS A O 1
ATOM 889 N N . CYS A 1 112 ? -5.740 11.764 0.552 1.00 88.38 112 CYS A N 1
ATOM 890 C CA . CYS A 1 112 ? -5.094 11.695 -0.764 1.00 88.38 112 CYS A CA 1
ATOM 891 C C . CYS A 1 112 ? -6.115 11.695 -1.923 1.00 88.38 112 CYS A C 1
ATOM 893 O O . CYS A 1 112 ? -6.181 10.724 -2.691 1.00 88.38 112 CYS A O 1
ATOM 895 N N . PRO A 1 113 ? -6.905 12.773 -2.110 1.00 82.81 113 PRO A N 1
ATOM 896 C CA . PRO A 1 113 ? -7.907 12.852 -3.180 1.00 82.81 113 PRO A CA 1
ATOM 897 C C . PRO A 1 113 ? -7.293 12.715 -4.588 1.00 82.81 113 PRO A C 1
ATOM 899 O O . PRO A 1 113 ? -7.908 12.125 -5.478 1.00 82.81 113 PRO A O 1
ATOM 902 N N . GLY A 1 114 ? -6.045 13.164 -4.775 1.00 84.00 114 GLY A N 1
ATOM 903 C CA . GLY A 1 114 ? -5.285 13.063 -6.028 1.00 84.00 114 GLY A CA 1
ATOM 904 C C . GLY A 1 114 ? -4.635 11.701 -6.295 1.00 84.00 114 GLY A C 1
ATOM 905 O O . GLY A 1 114 ? -4.038 11.505 -7.353 1.00 84.00 114 GLY A O 1
ATOM 906 N N . ARG A 1 115 ? -4.768 10.713 -5.394 1.00 86.25 115 ARG A N 1
ATOM 907 C CA . ARG A 1 115 ? -4.025 9.440 -5.479 1.00 86.25 115 ARG A CA 1
ATOM 908 C C . ARG A 1 115 ? -4.187 8.721 -6.814 1.00 86.25 115 ARG A C 1
ATOM 910 O O . ARG A 1 115 ? -3.248 8.095 -7.294 1.00 86.25 115 ARG A O 1
ATOM 917 N N . ARG A 1 116 ? -5.385 8.762 -7.404 1.00 86.94 116 ARG A N 1
ATOM 918 C CA . ARG A 1 116 ? -5.636 8.122 -8.706 1.00 86.94 116 ARG A CA 1
ATOM 919 C C . ARG A 1 116 ? -4.806 8.755 -9.815 1.00 86.94 116 ARG A C 1
ATOM 921 O O . ARG A 1 116 ? -4.292 8.019 -10.649 1.00 86.94 116 ARG A O 1
ATOM 928 N N . GLU A 1 117 ? -4.674 10.074 -9.803 1.00 89.31 117 GLU A N 1
ATOM 929 C CA . GLU A 1 117 ? -3.882 10.789 -10.797 1.00 89.31 117 GLU A CA 1
ATOM 930 C C . GLU A 1 117 ? -2.393 10.543 -10.581 1.00 89.31 117 GLU A C 1
ATOM 932 O O . GLU A 1 117 ? -1.705 10.176 -11.523 1.00 89.31 117 GLU A O 1
ATOM 937 N N . VAL A 1 118 ? -1.922 10.583 -9.330 1.00 90.12 118 VAL A N 1
ATOM 938 C CA . VAL A 1 118 ? -0.540 10.211 -8.985 1.00 90.12 118 VAL A CA 1
ATOM 939 C C . VAL A 1 118 ? -0.204 8.813 -9.507 1.00 90.12 118 VAL A C 1
ATOM 941 O O . VAL A 1 118 ? 0.785 8.632 -10.206 1.00 90.12 118 VAL A O 1
ATOM 944 N N . VAL A 1 119 ? -1.057 7.818 -9.243 1.00 89.88 119 VAL A N 1
ATOM 945 C CA . VAL A 1 119 ? -0.851 6.451 -9.749 1.00 89.88 119 VAL A CA 1
ATOM 946 C C . VAL A 1 119 ? -0.801 6.419 -11.278 1.00 89.88 119 VAL A C 1
ATOM 948 O O . VAL A 1 119 ? 0.052 5.735 -11.834 1.00 89.88 119 VAL A O 1
ATOM 951 N N . ARG A 1 120 ? -1.683 7.148 -11.971 1.00 90.62 120 ARG A N 1
ATOM 952 C CA . ARG A 1 120 ? -1.683 7.207 -13.441 1.00 90.62 120 ARG A CA 1
ATOM 953 C C . ARG A 1 120 ? -0.405 7.831 -13.993 1.00 90.62 120 ARG A C 1
ATOM 955 O O . ARG A 1 120 ? 0.179 7.267 -14.916 1.00 90.62 120 ARG A O 1
ATOM 962 N N . THR A 1 121 ? 0.022 8.952 -13.424 1.00 92.38 121 THR A N 1
ATOM 963 C CA . THR A 1 121 ? 1.243 9.663 -13.811 1.00 92.38 121 THR A CA 1
ATOM 964 C C . THR A 1 121 ? 2.471 8.787 -13.604 1.00 92.38 121 THR A C 1
ATOM 966 O O . THR A 1 121 ? 3.269 8.634 -14.525 1.00 92.38 121 THR A O 1
ATOM 969 N N . GLU A 1 122 ? 2.587 8.128 -12.449 1.00 94.00 122 GLU A N 1
ATOM 970 C CA . GLU A 1 122 ? 3.721 7.245 -12.163 1.00 94.00 122 GLU A CA 1
ATOM 971 C C . GLU A 1 122 ? 3.717 5.979 -13.033 1.00 94.00 122 GLU A C 1
ATOM 973 O O . GLU A 1 122 ? 4.780 5.534 -13.460 1.00 94.00 122 GLU A O 1
ATOM 978 N N . ILE A 1 123 ? 2.545 5.415 -13.363 1.00 92.38 123 ILE A N 1
ATOM 979 C CA . ILE A 1 123 ? 2.441 4.306 -14.330 1.00 92.38 123 ILE A CA 1
ATOM 980 C C . ILE A 1 123 ? 2.935 4.746 -15.711 1.00 92.38 123 ILE A C 1
ATOM 982 O O . ILE A 1 123 ? 3.697 4.014 -16.342 1.00 92.38 123 ILE A O 1
ATOM 986 N N . ALA A 1 124 ? 2.508 5.919 -16.187 1.00 92.00 124 ALA A N 1
ATOM 987 C CA . ALA A 1 124 ? 2.922 6.441 -17.486 1.00 92.00 124 ALA A CA 1
ATOM 988 C C . ALA A 1 124 ? 4.434 6.709 -17.524 1.00 92.00 124 ALA A C 1
ATOM 990 O O . ALA A 1 124 ? 5.113 6.226 -18.425 1.00 92.00 124 ALA A O 1
ATOM 991 N N . ALA A 1 125 ? 4.970 7.382 -16.502 1.00 93.50 125 ALA A N 1
ATOM 992 C CA . ALA A 1 125 ? 6.399 7.654 -16.389 1.00 93.50 125 ALA A CA 1
ATOM 993 C C 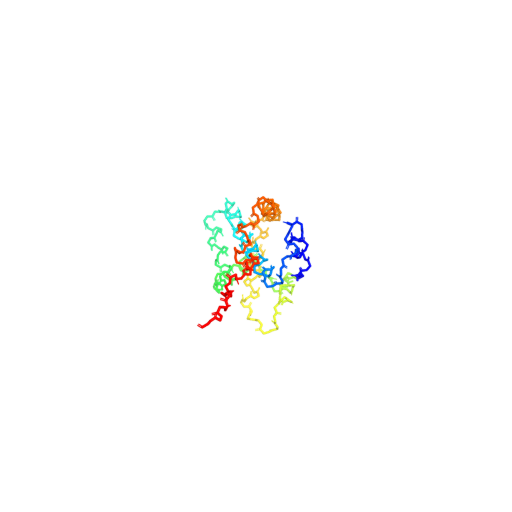. ALA A 1 125 ? 7.232 6.364 -16.312 1.00 93.50 125 ALA A C 1
ATOM 995 O O . ALA A 1 125 ? 8.272 6.256 -16.961 1.00 93.50 125 ALA A O 1
ATOM 996 N N . LEU A 1 126 ? 6.770 5.366 -15.549 1.00 93.69 126 LEU A N 1
ATOM 997 C CA . LEU A 1 126 ? 7.453 4.080 -15.432 1.00 93.69 126 LEU A CA 1
ATOM 998 C C . LEU A 1 126 ? 7.431 3.303 -16.753 1.00 93.69 126 LEU A C 1
ATOM 1000 O O . LEU A 1 126 ? 8.450 2.733 -17.130 1.00 93.69 126 LEU A O 1
ATOM 1004 N N . ARG A 1 127 ? 6.307 3.304 -17.479 1.00 92.44 127 ARG A N 1
ATOM 1005 C CA . ARG A 1 127 ? 6.220 2.710 -18.822 1.00 92.44 127 ARG A CA 1
ATOM 1006 C C . ARG A 1 127 ? 7.234 3.350 -19.769 1.00 92.44 127 ARG A C 1
ATOM 1008 O O . ARG A 1 127 ? 8.007 2.632 -20.398 1.00 92.44 127 ARG A O 1
ATOM 1015 N N . ASP A 1 128 ? 7.249 4.678 -19.847 1.00 93.50 128 ASP A N 1
ATOM 1016 C CA . ASP A 1 128 ? 8.130 5.409 -20.760 1.00 93.50 128 ASP A CA 1
ATOM 1017 C C . ASP A 1 128 ? 9.615 5.168 -20.405 1.00 93.50 128 ASP A C 1
ATOM 1019 O O . ASP A 1 128 ? 10.463 5.030 -21.288 1.00 93.50 128 ASP A O 1
ATOM 1023 N N . GLU A 1 129 ? 9.938 5.029 -19.114 1.00 93.56 129 GLU A N 1
ATOM 1024 C CA . GLU A 1 129 ? 11.276 4.646 -18.652 1.00 93.56 129 GLU A CA 1
ATOM 1025 C C . GLU A 1 129 ? 11.657 3.217 -19.051 1.00 93.56 129 GLU A C 1
ATOM 1027 O O . GLU A 1 129 ? 12.766 3.014 -19.543 1.00 93.56 129 GLU A O 1
ATOM 1032 N N . ILE A 1 130 ? 10.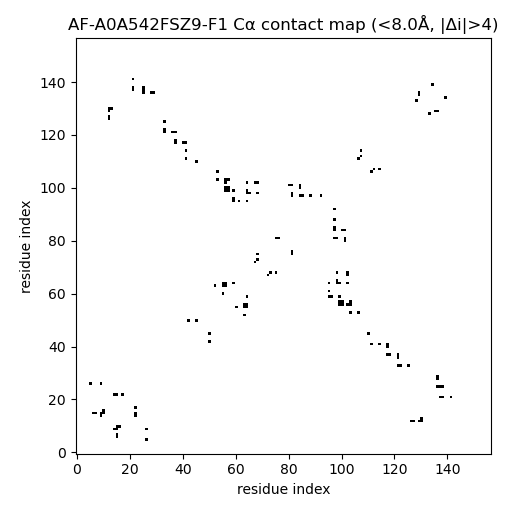754 2.244 -18.883 1.00 92.94 130 ILE A N 1
ATOM 1033 C CA . ILE A 1 130 ? 10.992 0.851 -19.289 1.00 92.94 130 ILE A CA 1
ATOM 1034 C C . ILE A 1 130 ? 11.228 0.771 -20.799 1.00 92.94 130 ILE A C 1
ATOM 1036 O O . ILE A 1 130 ? 12.133 0.067 -21.233 1.00 92.94 130 ILE A O 1
ATOM 1040 N N . MET A 1 131 ? 10.447 1.496 -21.603 1.00 91.00 131 MET A N 1
ATOM 1041 C CA . MET A 1 131 ? 10.615 1.515 -23.060 1.00 91.00 131 MET A CA 1
ATOM 1042 C C . MET A 1 131 ? 11.945 2.149 -23.485 1.00 91.00 131 MET A C 1
ATOM 1044 O O . MET A 1 131 ? 12.539 1.729 -24.476 1.00 91.00 131 MET A O 1
ATOM 1048 N N . ARG A 1 132 ? 12.421 3.153 -22.739 1.00 94.31 132 ARG A N 1
ATOM 1049 C CA . ARG A 1 132 ? 13.694 3.836 -22.999 1.00 94.31 132 ARG A CA 1
ATOM 1050 C C . ARG A 1 132 ? 14.910 3.011 -22.570 1.00 94.31 132 ARG A C 1
ATOM 1052 O O . ARG A 1 132 ? 15.929 3.058 -23.252 1.00 94.31 132 ARG A O 1
ATOM 1059 N N . ASP A 1 133 ? 14.825 2.305 -21.444 1.00 91.69 133 ASP A N 1
ATOM 1060 C CA . ASP A 1 133 ? 15.910 1.484 -20.892 1.00 91.69 133 ASP A CA 1
ATOM 1061 C C . ASP A 1 133 ? 15.371 0.173 -2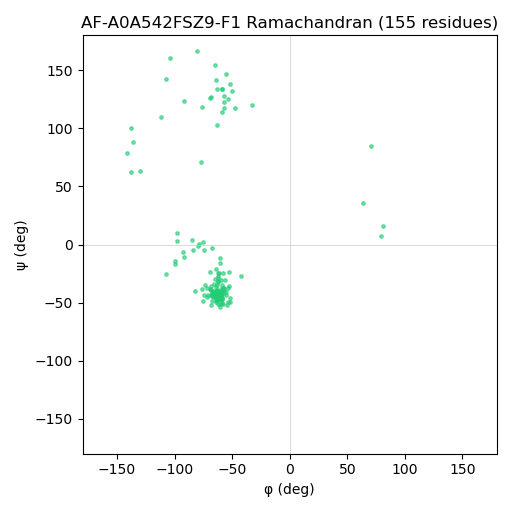0.280 1.00 91.69 133 ASP A C 1
ATOM 1063 O O . ASP A 1 133 ? 15.244 0.042 -19.055 1.00 91.69 133 ASP A O 1
ATOM 1067 N N . PRO A 1 134 ? 15.065 -0.833 -21.121 1.00 87.75 134 PRO A N 1
ATOM 1068 C CA . PRO A 1 134 ? 14.558 -2.120 -20.651 1.00 87.75 134 PRO A CA 1
ATOM 1069 C C . PRO A 1 134 ? 15.553 -2.864 -19.750 1.00 87.75 134 PRO A C 1
ATOM 1071 O O . PRO A 1 134 ? 15.150 -3.570 -18.822 1.00 87.75 134 PRO A O 1
ATOM 1074 N N . SER A 1 135 ? 16.858 -2.697 -19.995 1.00 86.69 135 SER A N 1
ATOM 1075 C CA . SER A 1 135 ? 17.941 -3.365 -19.259 1.00 86.69 135 SER A CA 1
ATOM 1076 C C . SER A 1 135 ? 17.986 -3.016 -17.775 1.00 86.69 135 SER A C 1
ATOM 1078 O O . SER A 1 135 ? 18.458 -3.819 -16.975 1.00 86.69 135 SER A O 1
ATOM 1080 N N . ARG A 1 136 ? 17.456 -1.855 -17.379 1.00 87.19 136 ARG A N 1
ATOM 1081 C CA . ARG A 1 136 ? 17.322 -1.477 -15.966 1.00 87.19 136 ARG A CA 1
ATOM 1082 C C . ARG A 1 136 ? 16.355 -2.382 -15.197 1.00 87.19 136 ARG A C 1
ATOM 1084 O O . ARG A 1 136 ? 16.519 -2.570 -13.993 1.00 87.19 136 ARG A O 1
ATOM 1091 N N . PHE A 1 137 ? 15.349 -2.927 -15.879 1.00 84.56 137 PHE A N 1
ATOM 1092 C CA . PHE A 1 137 ? 14.264 -3.699 -15.266 1.00 84.56 137 PHE A CA 1
ATOM 1093 C C . PHE A 1 137 ? 14.367 -5.197 -15.547 1.00 84.56 137 PHE A C 1
ATOM 1095 O O . PHE A 1 137 ? 13.864 -6.004 -14.763 1.00 84.56 137 PHE A O 1
ATOM 1102 N N . VAL A 1 138 ? 15.020 -5.578 -16.645 1.00 84.88 138 VAL A N 1
ATOM 1103 C CA . VAL A 1 138 ? 15.266 -6.973 -17.010 1.00 84.88 138 VAL A CA 1
ATOM 1104 C C . VAL A 1 138 ? 16.621 -7.417 -16.442 1.00 84.88 138 VAL A C 1
ATOM 1106 O O . VAL A 1 138 ? 17.636 -6.796 -16.745 1.00 84.88 138 VAL A O 1
ATOM 1109 N N . PRO A 1 139 ? 16.685 -8.491 -15.630 1.00 73.94 139 PRO A N 1
ATOM 1110 C CA . PRO A 1 139 ? 17.957 -8.993 -15.122 1.00 73.94 139 PRO A CA 1
ATOM 1111 C C . PRO A 1 139 ? 18.902 -9.383 -16.271 1.00 73.94 139 PRO A C 1
ATOM 1113 O O . PRO A 1 139 ? 18.495 -10.096 -17.184 1.00 73.94 139 PRO A O 1
ATOM 1116 N N . SER A 1 140 ? 20.171 -8.967 -16.189 1.00 63.94 140 SER A N 1
ATOM 1117 C CA . SER A 1 140 ? 21.201 -9.165 -17.233 1.00 63.94 140 SER A CA 1
ATOM 1118 C C . SER A 1 140 ? 21.454 -10.643 -17.614 1.00 63.94 140 SER A C 1
ATOM 1120 O O . SER A 1 140 ? 21.829 -10.949 -18.746 1.00 63.94 140 SER A O 1
ATOM 1122 N N . ASP A 1 141 ? 21.149 -11.577 -16.704 1.00 56.94 141 ASP A N 1
ATOM 1123 C CA . ASP A 1 141 ? 21.192 -13.038 -16.917 1.00 56.94 141 ASP A CA 1
ATOM 1124 C C . ASP A 1 141 ? 20.133 -13.566 -17.910 1.00 56.94 141 ASP A C 1
ATOM 1126 O O . ASP A 1 141 ? 20.108 -14.748 -18.237 1.00 56.94 141 ASP A O 1
ATOM 1130 N N . ALA A 1 142 ? 19.250 -12.702 -18.423 1.00 50.38 142 ALA A N 1
ATOM 1131 C CA . ALA A 1 142 ? 18.323 -13.027 -19.509 1.00 50.38 142 ALA A CA 1
ATOM 1132 C C . ALA A 1 142 ? 18.996 -13.083 -20.897 1.00 50.38 142 ALA A C 1
ATOM 1134 O O . ALA A 1 142 ? 18.314 -13.296 -21.901 1.00 50.38 142 ALA A O 1
ATOM 1135 N N . SER A 1 143 ? 20.314 -12.878 -20.976 1.00 40.62 143 SER A N 1
ATOM 1136 C CA . SER A 1 143 ? 21.073 -13.110 -22.205 1.00 40.62 143 SER A CA 1
ATOM 1137 C C . SER A 1 143 ? 21.104 -14.614 -22.501 1.00 40.62 143 SER A C 1
ATOM 1139 O O . SER A 1 143 ? 21.513 -15.375 -21.622 1.00 40.62 143 SER A O 1
ATOM 1141 N N . PRO A 1 144 ? 20.716 -15.086 -23.705 1.00 42.72 144 PRO A N 1
ATOM 1142 C CA . PRO A 1 144 ? 20.908 -16.486 -24.058 1.00 42.72 144 PRO A CA 1
ATOM 1143 C C . PRO A 1 144 ? 22.398 -16.786 -23.920 1.00 42.72 144 PRO A C 1
ATOM 1145 O O . PRO A 1 144 ? 23.227 -16.149 -24.577 1.00 42.72 144 PRO A O 1
ATOM 1148 N N . SER A 1 145 ? 22.738 -17.703 -23.013 1.00 41.75 145 SER A N 1
ATOM 1149 C CA . SER A 1 145 ? 24.104 -18.169 -22.823 1.00 41.75 145 SER A CA 1
ATOM 1150 C C . SER A 1 145 ? 24.683 -18.488 -24.198 1.00 41.75 145 SER A C 1
ATOM 1152 O O . SER A 1 145 ? 24.159 -19.335 -24.923 1.00 41.75 145 SER A O 1
ATOM 1154 N N . ARG A 1 146 ? 25.734 -17.759 -24.589 1.00 42.53 146 ARG A N 1
ATOM 1155 C CA . ARG A 1 146 ? 26.512 -18.087 -25.785 1.00 42.53 146 ARG A CA 1
ATOM 1156 C C . ARG A 1 146 ? 26.885 -19.571 -25.694 1.00 42.53 146 ARG A C 1
ATOM 1158 O O . ARG A 1 146 ? 27.344 -19.982 -24.625 1.00 42.53 146 ARG A O 1
ATOM 1165 N N . PRO A 1 147 ? 26.697 -20.379 -26.753 1.00 44.03 147 PRO A N 1
ATOM 1166 C CA . PRO A 1 147 ? 27.123 -21.767 -26.717 1.00 44.03 147 PRO A CA 1
ATOM 1167 C C . PRO A 1 147 ? 28.619 -21.794 -26.411 1.00 44.03 147 PRO A C 1
ATOM 1169 O O . PRO A 1 147 ? 29.420 -21.144 -27.084 1.00 44.03 147 PRO A O 1
ATOM 1172 N N . ASN A 1 148 ? 28.963 -22.492 -25.334 1.00 42.44 148 ASN A N 1
ATOM 1173 C CA . ASN A 1 148 ? 30.323 -22.635 -24.856 1.00 42.44 148 ASN A CA 1
ATOM 1174 C C . ASN A 1 148 ? 31.128 -23.371 -25.939 1.00 42.44 148 ASN A C 1
ATOM 1176 O O . ASN A 1 148 ? 30.981 -24.579 -26.116 1.00 42.44 148 ASN A O 1
ATOM 1180 N N . ALA A 1 149 ? 31.937 -22.641 -26.706 1.00 49.44 149 ALA A N 1
ATOM 1181 C CA . ALA A 1 149 ? 32.840 -23.206 -27.699 1.00 49.44 149 ALA A CA 1
ATOM 1182 C C . ALA A 1 149 ? 34.069 -23.795 -26.993 1.00 49.44 149 ALA A C 1
ATOM 1184 O O . ALA A 1 149 ? 35.163 -23.250 -27.072 1.00 49.44 149 ALA A O 1
ATOM 1185 N N . TYR A 1 150 ? 33.879 -24.909 -26.288 1.00 45.94 150 TYR A N 1
ATOM 1186 C CA . TYR A 1 150 ? 34.977 -25.747 -25.819 1.00 45.94 150 TYR A CA 1
ATOM 1187 C C . TYR A 1 150 ? 34.638 -27.214 -26.068 1.00 45.94 150 TYR A C 1
ATOM 1189 O O . TYR A 1 150 ? 34.101 -27.923 -25.224 1.00 45.94 150 TYR A O 1
ATOM 1197 N N . THR A 1 151 ? 34.983 -27.685 -27.259 1.00 51.03 151 THR A N 1
ATOM 1198 C CA . THR A 1 151 ? 35.430 -29.065 -27.449 1.00 51.03 151 THR A CA 1
ATOM 1199 C C . THR A 1 151 ? 36.615 -29.004 -28.397 1.00 51.03 151 THR A C 1
ATOM 1201 O O . THR A 1 151 ? 36.484 -28.781 -29.597 1.00 51.03 151 THR A O 1
ATOM 1204 N N . THR A 1 152 ? 37.794 -29.089 -27.792 1.00 52.91 152 THR A N 1
ATOM 1205 C CA . THR A 1 152 ? 39.100 -29.236 -28.430 1.00 52.91 152 THR A CA 1
ATOM 1206 C C . THR A 1 152 ? 39.074 -30.409 -29.419 1.00 52.91 152 THR A C 1
ATOM 1208 O O . THR A 1 152 ? 38.527 -31.458 -29.075 1.00 52.91 152 THR A O 1
ATOM 1211 N N . PRO A 1 153 ? 39.665 -30.294 -30.622 1.00 49.84 153 PRO A N 1
ATOM 1212 C CA . PRO A 1 153 ? 39.762 -31.429 -31.527 1.00 49.84 153 PRO A CA 1
ATOM 1213 C C . PRO A 1 153 ? 40.741 -32.462 -30.957 1.00 49.84 153 PRO A C 1
ATOM 1215 O O . PRO A 1 153 ? 41.894 -32.141 -30.662 1.00 49.84 153 PRO A O 1
ATOM 1218 N N . GLN A 1 154 ? 40.286 -33.711 -30.837 1.00 48.25 154 GLN A N 1
ATOM 1219 C CA . GLN A 1 154 ? 41.175 -34.866 -30.755 1.00 48.25 154 GLN A CA 1
ATOM 1220 C C . GLN A 1 154 ? 42.129 -34.835 -31.955 1.00 48.25 154 GLN A C 1
ATOM 1222 O O . GLN A 1 154 ? 41.689 -34.812 -33.106 1.00 48.25 154 GLN A O 1
ATOM 1227 N N . ARG A 1 155 ? 43.435 -34.870 -31.689 1.00 45.78 155 ARG A N 1
ATOM 1228 C CA . ARG A 1 155 ? 44.413 -35.377 -32.648 1.00 45.78 155 ARG A CA 1
ATOM 1229 C C . ARG A 1 155 ? 44.983 -36.674 -32.105 1.00 45.78 155 ARG A C 1
ATOM 1231 O O . ARG A 1 155 ? 45.732 -36.667 -31.135 1.00 45.78 155 ARG A O 1
ATOM 1238 N N . ASP A 1 156 ? 44.597 -37.752 -32.774 1.00 50.78 156 ASP A N 1
ATOM 1239 C CA . ASP A 1 156 ? 45.412 -38.937 -33.010 1.00 50.78 156 ASP A CA 1
ATOM 1240 C C . ASP A 1 156 ? 46.902 -38.589 -33.156 1.00 50.78 156 ASP A C 1
ATOM 1242 O O . ASP A 1 156 ? 47.279 -37.851 -34.077 1.00 50.78 156 ASP A O 1
ATOM 1246 N N . ARG A 1 157 ? 47.737 -39.142 -32.274 1.00 46.50 157 ARG A N 1
ATOM 1247 C CA . ARG A 1 157 ? 48.820 -40.086 -32.606 1.00 46.50 157 ARG A CA 1
ATOM 1248 C C . ARG A 1 157 ? 49.601 -40.498 -31.365 1.00 46.50 157 ARG A C 1
ATOM 1250 O O . ARG A 1 157 ? 49.930 -39.604 -30.558 1.00 46.50 157 ARG A O 1
#

Radius of gyration: 23.04 Å; Cα contacts (8 Å, |Δi|>4): 88; chains: 1; bounding box: 71×57×52 Å

Mean predicted aligned error: 9.18 Å